Protein AF-A0A380ELD7-F1 (afdb_monomer_lite)

Secondary structure (DSSP, 8-state):
--TTHHHHHHHHHTTSS-B-TTSSB-B-TTT-EEEETTTEEEEEEE--GGGGTTTSTTT-SHHHHHHHHHHHHHHHHHHHHHHHHHHHHHT-

Radius of gyration: 15.19 Å; chains: 1; bounding box: 39×32×43 Å

Foldseek 3Di:
DDPVCVVVVVCVVVQVWDAAPQGATDADPVQQFGAGPVPGTDQLDHDAARNCCNVCVPPRDPVVRVVNVVSNVVSNVVVVVVVVVVVVVVVD

InterPro domains:
  IPR052189 L-aspartate N-monooxygenase (nitrosuccinate-forming) [PTHR40254] (3-75)

pLDDT: mean 80.75, std 11.37, range [49.28, 95.06]

Sequence (92 aa):
MDQDDQLIRNLENRQIVQAHPMGGIQIIPETNQVISPRFGTLTNMIAIGQMTNGVNKLRNGVKMIVEQVAHTVSQLYDALESNEQQQRSDNQ

Structure (mmCIF, N/CA/C/O backbone):
data_AF-A0A380ELD7-F1
#
_entry.id   AF-A0A380ELD7-F1
#
loop_
_atom_site.group_PDB
_atom_site.id
_atom_site.type_symbol
_atom_site.label_atom_id
_atom_site.label_alt_id
_atom_site.label_comp_id
_atom_site.label_asym_id
_atom_site.label_entity_id
_atom_site.label_seq_id
_atom_site.pdbx_PDB_ins_code
_atom_site.Cartn_x
_atom_site.Cartn_y
_atom_site.Cartn_z
_atom_site.occupancy
_atom_site.B_iso_or_equiv
_atom_site.auth_seq_id
_atom_site.auth_comp_id
_atom_site.auth_asym_id
_atom_site.auth_atom_id
_atom_site.pdbx_PDB_model_num
ATOM 1 N N . MET A 1 1 ? 21.691 -9.969 -6.430 1.00 49.28 1 MET A N 1
ATOM 2 C CA . MET A 1 1 ? 20.275 -9.844 -6.029 1.00 49.28 1 MET A CA 1
ATOM 3 C C . MET A 1 1 ? 20.312 -9.800 -4.524 1.00 49.28 1 MET A C 1
ATOM 5 O O . MET A 1 1 ? 20.576 -10.828 -3.909 1.00 49.28 1 MET A O 1
ATOM 9 N N . ASP A 1 2 ? 20.249 -8.589 -3.989 1.00 54.84 2 ASP A N 1
ATOM 10 C CA . ASP A 1 2 ? 20.562 -8.300 -2.593 1.00 54.84 2 ASP A CA 1
ATOM 11 C C . ASP A 1 2 ? 19.451 -8.817 -1.668 1.00 54.84 2 ASP A C 1
ATOM 13 O O . ASP A 1 2 ? 18.328 -9.078 -2.105 1.00 54.84 2 ASP A O 1
ATOM 17 N N . GLN A 1 3 ? 19.781 -9.040 -0.394 1.00 58.44 3 GLN A N 1
ATOM 18 C CA . GLN A 1 3 ? 18.875 -9.608 0.618 1.00 58.44 3 GLN A CA 1
ATOM 19 C C . GLN A 1 3 ? 17.534 -8.862 0.737 1.00 58.44 3 GLN A C 1
ATOM 21 O O . GLN A 1 3 ? 16.529 -9.485 1.079 1.00 58.44 3 GLN A O 1
ATOM 26 N N . ASP A 1 4 ? 17.500 -7.575 0.392 1.00 59.34 4 ASP A N 1
ATOM 27 C CA . ASP A 1 4 ? 16.336 -6.696 0.533 1.00 59.34 4 ASP A CA 1
ATOM 28 C C . ASP A 1 4 ? 15.150 -7.110 -0.358 1.00 59.34 4 ASP A C 1
ATOM 30 O O . ASP A 1 4 ? 13.988 -6.997 0.041 1.00 59.34 4 ASP A O 1
ATOM 34 N N . ASP A 1 5 ? 15.418 -7.708 -1.522 1.00 71.88 5 ASP A N 1
ATOM 35 C CA . ASP A 1 5 ? 14.366 -8.162 -2.440 1.00 71.88 5 ASP A CA 1
ATOM 36 C C . ASP A 1 5 ? 13.665 -9.444 -1.957 1.00 71.88 5 ASP A C 1
ATOM 38 O O . ASP A 1 5 ? 12.579 -9.788 -2.440 1.00 71.88 5 ASP A O 1
ATOM 42 N N . GLN A 1 6 ? 14.264 -10.187 -1.016 1.00 83.94 6 GLN A N 1
ATOM 43 C CA . GLN A 1 6 ? 13.713 -11.473 -0.571 1.00 83.94 6 GLN A CA 1
ATOM 44 C C . GLN A 1 6 ? 12.377 -11.311 0.146 1.00 83.94 6 GLN A C 1
ATOM 46 O O . GLN A 1 6 ? 11.504 -12.166 -0.008 1.00 83.94 6 GLN A O 1
ATOM 51 N N . LEU A 1 7 ? 12.185 -10.225 0.901 1.00 85.75 7 LEU A N 1
ATOM 52 C CA . LEU A 1 7 ? 10.925 -9.983 1.599 1.00 85.75 7 LEU A CA 1
ATOM 53 C C . LEU A 1 7 ? 9.772 -9.840 0.601 1.00 85.75 7 LEU A C 1
ATOM 55 O O . LEU A 1 7 ? 8.776 -10.553 0.709 1.00 85.75 7 LEU A O 1
ATOM 59 N N . ILE A 1 8 ? 9.931 -8.975 -0.402 1.00 84.12 8 ILE A N 1
ATOM 60 C CA . ILE A 1 8 ? 8.892 -8.728 -1.407 1.00 84.12 8 ILE A CA 1
ATOM 61 C C . ILE A 1 8 ? 8.618 -9.986 -2.229 1.00 84.12 8 ILE A C 1
ATOM 63 O O . ILE A 1 8 ? 7.458 -10.348 -2.415 1.00 84.12 8 ILE A O 1
ATOM 67 N N . ARG A 1 9 ? 9.664 -10.722 -2.622 1.00 86.31 9 ARG A N 1
ATOM 68 C CA . ARG A 1 9 ? 9.506 -12.011 -3.314 1.00 86.31 9 ARG A CA 1
ATOM 69 C C . ARG A 1 9 ? 8.759 -13.038 -2.476 1.00 86.31 9 ARG A C 1
ATOM 71 O O . ARG A 1 9 ? 7.928 -13.769 -2.999 1.00 86.31 9 ARG A O 1
ATOM 78 N N . ASN A 1 10 ? 9.013 -13.100 -1.172 1.00 90.69 10 ASN A N 1
ATOM 79 C CA . ASN A 1 10 ? 8.288 -14.004 -0.283 1.00 90.69 10 ASN A CA 1
ATOM 80 C C . ASN A 1 10 ? 6.811 -13.614 -0.149 1.00 90.69 10 ASN A C 1
ATOM 82 O O . ASN A 1 10 ? 5.952 -14.498 -0.108 1.00 90.69 10 ASN A O 1
ATOM 86 N N . LEU A 1 11 ? 6.507 -12.314 -0.102 1.00 90.81 11 LEU A N 1
ATOM 87 C CA . LEU A 1 11 ? 5.131 -11.818 -0.099 1.00 90.81 11 LEU A CA 1
ATOM 88 C C . LEU A 1 11 ? 4.418 -12.144 -1.418 1.00 90.81 11 LEU A C 1
ATOM 90 O O . LEU A 1 11 ? 3.270 -12.586 -1.394 1.00 90.81 11 LEU A O 1
ATOM 94 N N . GLU A 1 12 ? 5.096 -11.985 -2.553 1.00 90.44 12 GLU A N 1
ATOM 95 C CA . GLU A 1 12 ? 4.563 -12.318 -3.878 1.00 90.44 12 GLU A CA 1
ATOM 96 C C . GLU A 1 12 ? 4.332 -13.830 -4.025 1.00 90.44 12 GLU A C 1
ATOM 98 O O . GLU A 1 12 ? 3.230 -14.256 -4.368 1.00 90.44 12 GLU A O 1
ATOM 103 N N . ASN A 1 13 ? 5.314 -14.658 -3.650 1.00 92.44 13 ASN A N 1
ATOM 104 C CA . ASN A 1 13 ? 5.217 -16.123 -3.687 1.00 92.44 13 ASN A CA 1
ATOM 105 C C . ASN A 1 13 ? 4.066 -16.663 -2.823 1.00 92.44 13 ASN A C 1
ATOM 107 O O . ASN A 1 13 ? 3.492 -17.708 -3.123 1.00 92.44 13 ASN A O 1
ATOM 111 N N . ARG A 1 14 ? 3.720 -15.960 -1.738 1.00 93.00 14 ARG A N 1
ATOM 112 C CA . ARG A 1 14 ? 2.582 -16.293 -0.863 1.00 93.00 14 ARG A CA 1
ATOM 113 C C . ARG A 1 14 ? 1.262 -15.667 -1.317 1.00 93.00 14 ARG A C 1
ATOM 115 O O . ARG A 1 14 ? 0.257 -15.829 -0.623 1.00 93.00 14 ARG A O 1
ATOM 122 N N . GLN A 1 15 ? 1.264 -14.973 -2.456 1.00 92.62 15 GLN A N 1
ATOM 123 C CA . GLN A 1 15 ? 0.130 -14.239 -3.017 1.00 92.62 15 GLN A CA 1
ATOM 124 C C . GLN A 1 15 ? -0.435 -13.180 -2.055 1.00 92.62 15 GLN A C 1
ATOM 126 O O . GLN A 1 15 ? -1.635 -12.902 -2.044 1.00 92.62 15 GLN A O 1
ATOM 131 N N . ILE A 1 16 ? 0.428 -12.590 -1.223 1.00 93.50 16 ILE A N 1
ATOM 132 C CA . ILE A 1 16 ? 0.073 -11.497 -0.309 1.00 93.50 16 ILE A CA 1
ATOM 133 C C . ILE A 1 16 ? 0.080 -10.165 -1.065 1.00 93.50 16 ILE A C 1
ATOM 135 O O . ILE A 1 16 ? -0.825 -9.363 -0.875 1.00 93.50 16 ILE A O 1
ATOM 139 N N . VAL A 1 17 ? 1.053 -9.959 -1.956 1.00 92.62 17 VAL A N 1
ATOM 140 C CA . VAL A 1 17 ? 1.137 -8.781 -2.834 1.00 92.62 17 VAL A CA 1
ATOM 141 C C . VAL A 1 17 ? 1.046 -9.204 -4.296 1.00 92.62 17 VAL A C 1
ATOM 143 O O . VAL A 1 17 ? 1.410 -10.327 -4.646 1.00 92.62 17 VAL A O 1
ATOM 146 N N . GLN A 1 18 ? 0.588 -8.295 -5.151 1.00 91.56 18 GLN A N 1
ATOM 147 C CA . GLN A 1 18 ? 0.582 -8.461 -6.602 1.00 91.56 18 GLN A CA 1
ATOM 148 C C . GLN A 1 18 ? 1.458 -7.393 -7.248 1.00 91.56 18 GLN A C 1
ATOM 150 O O . GLN A 1 18 ? 1.300 -6.214 -6.938 1.00 91.56 18 GLN A O 1
ATOM 155 N N . ALA A 1 19 ? 2.341 -7.777 -8.168 1.00 90.12 19 ALA A N 1
ATOM 156 C CA . ALA A 1 19 ? 3.088 -6.813 -8.968 1.00 90.12 19 ALA A CA 1
ATOM 157 C C . ALA A 1 19 ? 2.158 -6.035 -9.920 1.00 90.12 19 ALA A C 1
ATOM 159 O O . ALA A 1 19 ? 1.284 -6.614 -10.569 1.00 90.12 19 ALA A O 1
ATOM 160 N N . HIS A 1 20 ? 2.362 -4.722 -10.031 1.00 88.44 20 HIS A N 1
ATOM 161 C CA . HIS A 1 20 ? 1.645 -3.878 -10.985 1.00 88.44 20 HIS A CA 1
ATOM 162 C C . HIS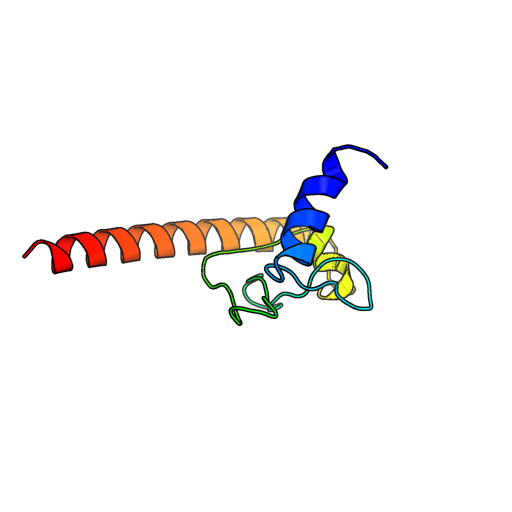 A 1 20 ? 2.379 -3.867 -12.344 1.00 88.44 20 HIS A C 1
ATOM 164 O O . HIS A 1 20 ? 3.607 -3.741 -12.357 1.00 88.44 20 HIS A O 1
ATOM 170 N N . PRO A 1 21 ? 1.685 -3.899 -13.504 1.00 84.56 21 PRO A N 1
ATOM 171 C CA . PRO A 1 21 ? 2.330 -3.924 -14.829 1.00 84.56 21 PRO A CA 1
ATOM 172 C C . PRO A 1 21 ? 3.287 -2.755 -15.111 1.00 84.56 21 PRO A C 1
ATOM 174 O O . PRO A 1 21 ? 4.190 -2.861 -15.932 1.00 84.56 21 PRO A O 1
ATOM 177 N N . MET A 1 22 ? 3.079 -1.625 -14.434 1.00 84.31 22 MET A N 1
ATOM 178 C CA . MET A 1 22 ? 3.919 -0.420 -14.525 1.00 84.31 22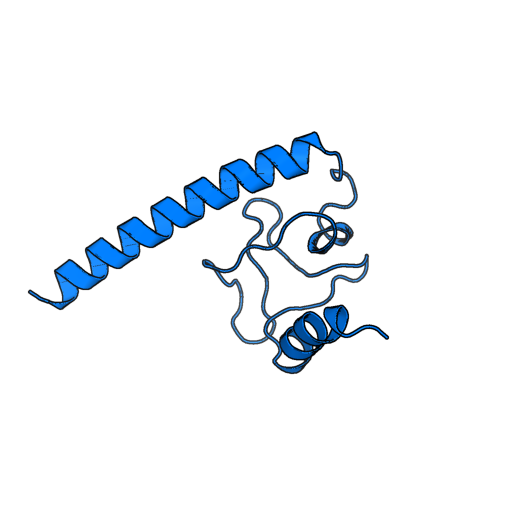 MET A CA 1
ATOM 179 C C . MET A 1 22 ? 5.013 -0.339 -13.437 1.00 84.31 22 MET A C 1
ATOM 181 O O . MET A 1 22 ? 5.611 0.721 -13.267 1.00 84.31 22 MET A O 1
ATOM 185 N N . GLY A 1 23 ? 5.267 -1.427 -12.703 1.00 84.94 23 GLY A N 1
ATOM 186 C CA . GLY A 1 23 ? 6.252 -1.514 -11.617 1.00 84.94 23 GLY A CA 1
ATOM 187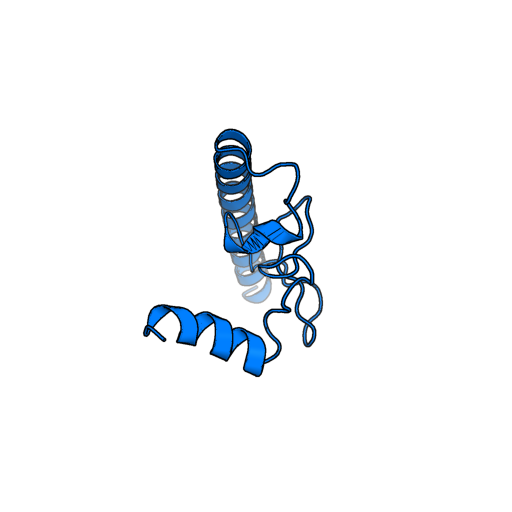 C C . GLY A 1 23 ? 5.666 -1.263 -10.222 1.00 84.94 23 GLY A C 1
ATOM 188 O O . GLY A 1 23 ? 4.653 -0.588 -10.071 1.00 84.94 23 GLY A O 1
ATOM 189 N N . GLY A 1 24 ? 6.306 -1.800 -9.182 1.00 88.25 24 GLY A N 1
ATOM 190 C CA . GLY A 1 24 ? 5.767 -1.770 -7.817 1.00 88.25 24 GLY A CA 1
ATOM 191 C C . GLY A 1 24 ? 4.632 -2.779 -7.606 1.00 88.25 24 GLY A C 1
ATOM 192 O O . GLY A 1 24 ? 4.485 -3.726 -8.379 1.00 88.25 24 GLY A O 1
ATOM 193 N N . ILE A 1 25 ? 3.834 -2.584 -6.560 1.00 90.81 25 ILE A N 1
ATOM 194 C CA . ILE A 1 25 ? 2.735 -3.461 -6.163 1.00 90.81 25 ILE A CA 1
ATOM 195 C C . ILE A 1 25 ? 1.373 -2.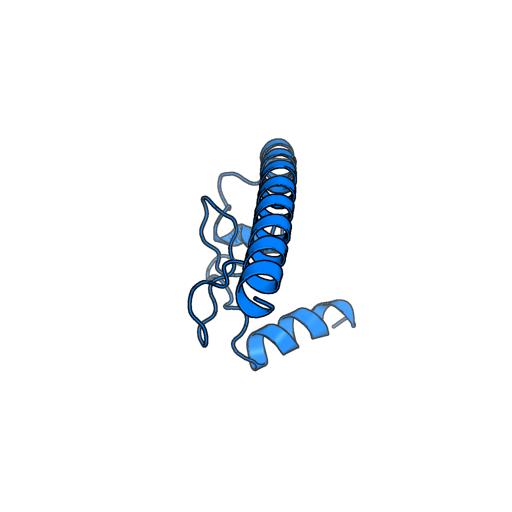788 -6.348 1.00 90.81 25 ILE A C 1
ATOM 197 O O . ILE A 1 25 ? 1.244 -1.562 -6.331 1.00 90.81 25 ILE A O 1
ATOM 201 N N . GLN A 1 26 ? 0.350 -3.615 -6.525 1.00 92.69 26 GLN A N 1
ATOM 202 C CA . GLN A 1 26 ? -1.034 -3.198 -6.668 1.00 92.69 26 GLN A CA 1
ATOM 203 C C . GLN A 1 26 ? -1.600 -2.723 -5.320 1.00 92.69 26 GLN A C 1
ATOM 205 O O . GLN A 1 26 ? -1.559 -3.443 -4.320 1.00 92.69 26 GLN A O 1
ATOM 210 N N . ILE A 1 27 ? -2.171 -1.520 -5.319 1.00 92.19 27 ILE A N 1
ATOM 211 C CA . ILE A 1 27 ? -2.849 -0.905 -4.172 1.00 92.19 27 ILE A CA 1
ATOM 212 C C . ILE A 1 27 ? -4.161 -0.240 -4.609 1.00 92.19 27 ILE A C 1
ATOM 214 O O . ILE A 1 27 ? -4.375 -0.021 -5.806 1.00 92.19 27 ILE A O 1
ATOM 218 N N . ILE A 1 28 ? -5.001 0.123 -3.640 1.00 89.38 28 ILE A N 1
ATOM 219 C CA . ILE A 1 28 ? -6.087 1.096 -3.812 1.00 89.38 28 ILE A CA 1
ATOM 220 C C . ILE A 1 28 ? -5.481 2.513 -3.757 1.00 89.38 28 ILE A C 1
ATOM 222 O O . ILE A 1 28 ? -4.901 2.860 -2.727 1.00 89.38 28 ILE A O 1
ATOM 226 N N . PRO A 1 29 ? -5.584 3.339 -4.815 1.00 83.06 29 PRO A N 1
ATOM 227 C CA . PRO A 1 29 ? -4.930 4.653 -4.873 1.00 83.06 29 PRO A CA 1
ATOM 228 C C . PRO A 1 29 ? -5.320 5.619 -3.745 1.00 83.06 29 PRO A C 1
ATOM 230 O O . PRO A 1 29 ? -4.495 6.410 -3.291 1.00 83.06 29 PRO A O 1
ATOM 233 N N . GLU A 1 30 ? -6.577 5.580 -3.306 1.00 81.19 30 GLU A N 1
ATOM 234 C CA . GLU A 1 30 ? -7.136 6.524 -2.336 1.00 81.19 30 GLU A CA 1
ATOM 235 C C . GLU A 1 30 ? -6.708 6.209 -0.899 1.00 81.19 30 GLU A C 1
ATOM 237 O O . GLU A 1 30 ? -6.537 7.123 -0.097 1.00 81.19 30 GLU A O 1
ATOM 242 N N . THR A 1 31 ? -6.518 4.927 -0.572 1.00 82.56 31 THR A N 1
ATOM 243 C CA . THR A 1 31 ? -6.235 4.457 0.797 1.00 82.56 31 THR A CA 1
ATOM 244 C C . THR A 1 31 ? -4.853 3.833 0.954 1.00 82.56 31 THR A C 1
ATOM 246 O O . THR A 1 31 ? -4.452 3.519 2.069 1.00 82.56 31 THR A O 1
ATOM 249 N N . ASN A 1 32 ? -4.122 3.623 -0.144 1.00 86.62 32 ASN A N 1
ATOM 250 C CA . ASN A 1 32 ? -2.846 2.903 -0.202 1.00 86.62 32 ASN A CA 1
ATOM 251 C C . ASN A 1 32 ? -2.895 1.453 0.316 1.00 86.62 32 ASN A C 1
ATOM 253 O O . ASN A 1 32 ? -1.852 0.833 0.543 1.00 86.62 32 ASN A O 1
ATOM 257 N N . GLN A 1 33 ? -4.094 0.889 0.477 1.00 91.69 33 GLN A N 1
ATOM 258 C CA . GLN A 1 33 ? -4.281 -0.487 0.928 1.00 91.69 33 GLN A CA 1
ATOM 259 C C . GLN A 1 33 ? -3.813 -1.475 -0.139 1.00 91.69 33 GLN A C 1
ATOM 261 O O . GLN A 1 33 ? -4.110 -1.314 -1.324 1.00 91.69 33 GLN A O 1
ATOM 266 N N . VAL A 1 34 ? -3.095 -2.510 0.288 1.00 94.25 34 VAL A N 1
ATOM 267 C CA . VAL A 1 34 ? -2.549 -3.543 -0.599 1.00 94.25 34 VAL A CA 1
ATOM 268 C C . VAL A 1 34 ? -3.658 -4.434 -1.152 1.00 94.25 34 VAL A C 1
ATOM 270 O O . VAL A 1 34 ? -4.525 -4.906 -0.414 1.00 94.25 34 VAL A O 1
ATOM 273 N N . ILE A 1 35 ? -3.595 -4.712 -2.455 1.00 93.62 35 ILE A N 1
ATOM 274 C CA . ILE A 1 35 ? -4.461 -5.691 -3.116 1.00 93.62 35 ILE A CA 1
ATOM 275 C C . ILE A 1 35 ? -3.736 -7.043 -3.151 1.00 93.62 35 ILE A C 1
ATOM 277 O O . ILE A 1 35 ? -2.715 -7.206 -3.824 1.00 93.62 35 ILE A O 1
ATOM 281 N N . SER A 1 36 ? -4.278 -8.016 -2.416 1.00 95.06 36 SER A N 1
ATOM 282 C CA . SER A 1 36 ? -3.808 -9.399 -2.389 1.00 95.06 36 SER A CA 1
ATOM 283 C C . SER A 1 36 ? -4.605 -10.260 -3.374 1.00 95.06 36 SER A C 1
ATOM 285 O O . SER A 1 36 ? -5.832 -10.327 -3.268 1.00 95.06 36 SER A O 1
ATOM 287 N N . PRO A 1 37 ? -3.938 -11.024 -4.261 1.00 93.12 37 PRO A N 1
ATOM 288 C CA . PRO A 1 37 ? -4.612 -12.018 -5.096 1.00 93.12 37 PRO A CA 1
ATOM 289 C C . PRO A 1 37 ? -5.336 -13.103 -4.291 1.00 93.12 37 PRO A C 1
ATOM 291 O O . PRO A 1 37 ? -6.306 -13.682 -4.771 1.00 93.12 37 PRO A O 1
ATOM 294 N N . ARG A 1 38 ? -4.854 -13.401 -3.076 1.00 94.75 38 ARG A N 1
ATOM 295 C CA . ARG A 1 38 ? -5.392 -14.463 -2.221 1.00 94.75 38 ARG A CA 1
ATOM 296 C C . ARG A 1 38 ? -6.478 -13.984 -1.261 1.00 94.75 38 ARG A C 1
ATOM 298 O O . ARG A 1 38 ? -7.402 -14.741 -0.983 1.00 94.75 38 ARG A O 1
ATOM 305 N N . PHE A 1 39 ? -6.345 -12.775 -0.723 1.00 94.12 39 PHE A N 1
ATOM 306 C CA . PHE A 1 39 ? -7.180 -12.287 0.382 1.00 94.12 39 PHE A CA 1
ATOM 307 C C . PHE A 1 39 ? -8.046 -11.072 0.015 1.00 94.12 39 PHE A C 1
ATOM 309 O O . PHE A 1 39 ? -8.790 -10.585 0.860 1.00 94.12 39 PHE A O 1
ATOM 316 N N . GLY A 1 40 ? -7.972 -10.583 -1.227 1.00 92.94 40 GLY A N 1
ATOM 317 C CA . GLY A 1 40 ? -8.628 -9.341 -1.629 1.00 92.94 40 GLY A CA 1
ATOM 318 C C . GLY A 1 40 ? -7.911 -8.117 -1.056 1.00 92.94 40 GLY A C 1
ATOM 319 O O . GLY A 1 40 ? -6.690 -8.111 -0.906 1.00 92.94 40 GLY A O 1
ATOM 320 N N . THR A 1 41 ? -8.653 -7.056 -0.750 1.00 93.88 41 THR A N 1
ATOM 321 C CA . THR A 1 41 ? -8.074 -5.842 -0.159 1.00 93.88 41 THR A CA 1
ATOM 322 C C . THR A 1 41 ? -7.667 -6.087 1.291 1.00 93.88 41 THR A C 1
ATOM 324 O O . THR A 1 41 ? -8.506 -6.379 2.142 1.00 93.88 41 THR A O 1
ATOM 327 N N . LEU A 1 42 ? -6.383 -5.904 1.593 1.00 92.38 42 LEU A N 1
ATOM 328 C CA . LEU A 1 42 ? -5.857 -5.981 2.950 1.00 92.38 42 LEU A CA 1
ATOM 329 C C . LEU A 1 42 ? -6.037 -4.626 3.647 1.00 92.38 42 LEU A C 1
ATOM 331 O O . LEU A 1 42 ? -5.205 -3.732 3.512 1.00 92.38 42 LEU A O 1
ATOM 335 N N . THR A 1 43 ? -7.120 -4.467 4.411 1.00 88.69 43 THR A N 1
ATOM 336 C CA . THR A 1 43 ? -7.486 -3.173 5.022 1.00 88.69 43 THR A CA 1
ATOM 337 C C . THR A 1 43 ? -6.458 -2.639 6.020 1.00 88.69 43 THR A C 1
ATOM 339 O O . THR A 1 43 ? -6.353 -1.427 6.185 1.00 88.69 43 THR A O 1
ATOM 342 N N . ASN A 1 44 ? -5.675 -3.538 6.626 1.00 86.88 44 ASN A N 1
ATOM 343 C CA . ASN A 1 44 ? -4.655 -3.235 7.635 1.00 86.88 44 ASN A CA 1
ATOM 344 C C . ASN A 1 44 ? -3.218 -3.340 7.086 1.00 86.88 44 ASN A C 1
ATOM 346 O O . ASN A 1 44 ? -2.265 -3.413 7.858 1.00 86.88 44 ASN A O 1
ATOM 350 N N . MET A 1 45 ? -3.043 -3.401 5.761 1.00 88.31 45 MET A N 1
ATOM 351 C CA . MET A 1 45 ? -1.728 -3.409 5.119 1.00 88.31 45 MET A CA 1
ATOM 352 C C . MET A 1 45 ? -1.651 -2.285 4.096 1.00 88.31 45 MET A C 1
ATOM 354 O O . MET A 1 45 ? -2.412 -2.257 3.131 1.00 88.31 45 MET A O 1
ATOM 358 N N . ILE A 1 46 ? -0.698 -1.381 4.300 1.00 89.06 46 ILE A N 1
ATOM 359 C CA . ILE A 1 46 ? -0.554 -0.163 3.511 1.00 89.06 46 ILE A CA 1
ATOM 360 C C . ILE A 1 46 ? 0.843 -0.131 2.890 1.00 89.06 46 ILE A C 1
ATOM 362 O O . ILE A 1 46 ? 1.832 -0.417 3.566 1.00 89.06 46 ILE A O 1
ATOM 366 N N . ALA A 1 47 ? 0.926 0.205 1.603 1.00 87.88 47 ALA A N 1
ATOM 367 C CA . ALA A 1 47 ? 2.192 0.367 0.893 1.00 87.88 47 ALA A CA 1
ATOM 368 C C . ALA A 1 47 ? 2.313 1.778 0.322 1.00 87.88 47 ALA A C 1
ATOM 370 O O . ALA A 1 47 ? 1.340 2.337 -0.167 1.00 87.88 47 ALA A O 1
ATOM 371 N N . ILE A 1 48 ? 3.508 2.368 0.396 1.00 85.25 48 ILE A N 1
ATOM 372 C CA . ILE A 1 48 ? 3.742 3.786 0.078 1.00 85.25 48 ILE A CA 1
ATOM 373 C C . ILE A 1 48 ? 5.043 3.935 -0.717 1.00 85.25 48 ILE A C 1
ATOM 375 O O . ILE A 1 48 ? 5.909 3.056 -0.726 1.00 85.25 48 ILE A O 1
ATOM 379 N N . GLY A 1 49 ? 5.197 5.079 -1.382 1.00 81.88 49 GLY A N 1
ATOM 380 C CA . GLY A 1 49 ? 6.453 5.489 -1.998 1.00 81.88 49 GLY A CA 1
ATOM 381 C C . GLY A 1 49 ? 6.753 4.683 -3.254 1.00 81.88 49 GLY A C 1
ATOM 382 O O . GLY A 1 49 ? 5.839 4.327 -4.002 1.00 81.88 49 GLY A O 1
ATOM 383 N N . GLN A 1 50 ? 8.038 4.380 -3.479 1.00 78.62 50 GLN A N 1
ATOM 384 C CA . GLN A 1 50 ? 8.502 3.742 -4.718 1.00 78.62 50 GLN A CA 1
ATOM 385 C C . GLN A 1 50 ? 7.856 2.370 -4.971 1.00 78.62 50 GLN A C 1
ATOM 387 O O . GLN A 1 50 ? 7.682 1.967 -6.120 1.00 78.62 50 GLN A O 1
ATOM 392 N N . MET A 1 51 ? 7.420 1.685 -3.909 1.00 83.25 51 MET A N 1
ATOM 393 C CA . MET A 1 51 ? 6.704 0.414 -4.009 1.00 83.25 51 MET A CA 1
ATOM 394 C C . MET A 1 51 ? 5.337 0.540 -4.687 1.00 83.25 51 MET A C 1
ATOM 396 O O . MET A 1 51 ? 4.825 -0.462 -5.159 1.00 83.25 51 MET A O 1
ATOM 400 N N . THR A 1 52 ? 4.753 1.735 -4.783 1.00 82.38 52 THR A N 1
ATOM 401 C CA . THR A 1 52 ? 3.431 1.966 -5.406 1.00 82.38 52 THR A CA 1
ATOM 402 C C . THR A 1 52 ? 3.514 2.695 -6.744 1.00 82.38 52 THR A C 1
ATOM 404 O O . THR A 1 52 ? 2.493 3.093 -7.306 1.00 82.38 52 THR A O 1
ATOM 407 N N . ASN A 1 53 ? 4.728 2.874 -7.273 1.00 77.38 53 ASN A N 1
ATOM 408 C CA . ASN A 1 53 ? 4.995 3.720 -8.435 1.00 77.38 53 ASN A CA 1
ATOM 409 C C . A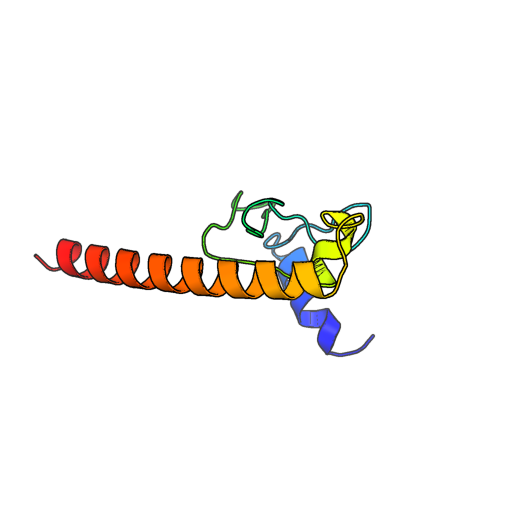SN A 1 53 ? 4.160 3.378 -9.671 1.00 77.38 53 ASN A C 1
ATOM 411 O O . ASN A 1 53 ? 3.869 4.274 -10.458 1.00 77.38 53 ASN A O 1
ATOM 415 N N . GLY A 1 54 ? 3.787 2.113 -9.869 1.00 74.38 54 GLY A N 1
ATOM 416 C CA . GLY A 1 54 ? 2.964 1.715 -11.005 1.00 74.38 54 GLY A CA 1
ATOM 417 C C . GLY A 1 54 ? 1.533 2.227 -10.919 1.00 74.38 54 GLY A C 1
ATOM 418 O O . GLY A 1 54 ? 0.974 2.590 -11.951 1.00 74.38 54 GLY A O 1
ATOM 419 N N . VAL A 1 55 ? 0.978 2.307 -9.708 1.00 72.75 55 VAL A N 1
ATOM 420 C CA . VAL A 1 55 ? -0.366 2.838 -9.449 1.00 72.75 55 VAL A CA 1
ATOM 421 C C . VAL A 1 55 ? -0.328 4.366 -9.363 1.00 72.75 55 VAL A C 1
ATOM 423 O O . VAL A 1 55 ? -1.123 5.051 -10.001 1.00 72.75 55 VAL A O 1
ATOM 426 N N . ASN A 1 56 ? 0.661 4.920 -8.659 1.00 64.25 56 ASN A N 1
ATOM 427 C CA . ASN A 1 56 ? 0.789 6.359 -8.411 1.00 64.25 56 ASN A CA 1
ATOM 428 C C . ASN A 1 56 ? 1.683 7.094 -9.430 1.00 64.25 56 ASN A C 1
ATOM 430 O O . ASN A 1 56 ? 2.157 8.199 -9.167 1.00 64.25 56 ASN A O 1
ATOM 434 N N . LYS A 1 57 ? 1.879 6.522 -10.626 1.00 59.59 57 LYS A N 1
ATOM 435 C CA . LYS A 1 57 ? 2.878 6.944 -11.631 1.00 59.59 57 LYS A CA 1
ATOM 436 C C . LYS A 1 57 ? 2.900 8.445 -11.936 1.00 59.59 57 LYS A C 1
ATOM 438 O O . LYS A 1 57 ? 3.968 9.015 -12.137 1.00 59.59 57 LYS A O 1
ATOM 443 N N . LEU A 1 58 ? 1.731 9.083 -11.973 1.00 59.25 58 LEU A N 1
ATOM 444 C CA . LEU A 1 58 ? 1.572 10.505 -12.305 1.00 59.25 58 LEU A CA 1
ATOM 445 C C . LEU A 1 58 ? 1.623 11.438 -11.084 1.00 59.25 58 LEU A C 1
ATOM 447 O O . LEU A 1 58 ? 1.622 12.655 -11.249 1.00 59.25 58 LEU A O 1
ATOM 451 N N . ARG A 1 59 ? 1.657 10.893 -9.864 1.00 57.22 59 ARG A N 1
ATOM 452 C CA . ARG A 1 59 ? 1.566 11.654 -8.609 1.00 57.22 59 ARG A CA 1
ATOM 453 C C . ARG A 1 59 ? 2.799 11.506 -7.701 1.00 57.22 59 ARG A C 1
ATOM 455 O O . ARG A 1 59 ? 2.796 12.084 -6.625 1.00 57.22 59 ARG A O 1
ATOM 462 N N . ASN A 1 60 ? 3.878 10.850 -8.151 1.00 57.56 60 ASN A N 1
ATOM 463 C CA . ASN A 1 60 ? 5.135 10.537 -7.425 1.00 57.56 60 ASN A CA 1
ATOM 464 C C . ASN A 1 60 ? 5.989 11.733 -6.910 1.00 57.56 60 ASN A C 1
ATOM 466 O O . ASN A 1 60 ? 7.201 11.607 -6.744 1.00 57.56 60 ASN A O 1
ATOM 470 N N . GLY A 1 61 ? 5.404 12.905 -6.653 1.00 63.44 61 GLY A N 1
ATOM 471 C CA . GLY A 1 61 ? 6.095 14.022 -6.009 1.00 63.44 61 GLY A CA 1
ATOM 472 C C . GLY A 1 61 ? 6.276 13.796 -4.504 1.00 63.44 61 GLY A C 1
ATOM 473 O O . GLY A 1 61 ? 5.419 13.202 -3.854 1.00 63.44 61 GLY A O 1
ATOM 474 N N . VAL A 1 62 ? 7.357 14.336 -3.926 1.00 61.50 62 VAL A N 1
ATOM 475 C CA . VAL A 1 62 ? 7.665 14.254 -2.477 1.00 61.50 62 VAL A CA 1
ATOM 476 C C . VAL A 1 62 ? 6.470 14.674 -1.610 1.00 61.50 62 VAL A C 1
ATOM 478 O O . VAL A 1 62 ? 6.188 14.041 -0.598 1.00 61.50 62 VAL A O 1
ATOM 481 N N . LYS A 1 63 ? 5.711 15.688 -2.049 1.00 66.44 63 LYS A N 1
ATOM 482 C CA . LYS A 1 63 ? 4.495 16.160 -1.373 1.00 66.44 63 LYS A CA 1
ATOM 483 C C . LYS A 1 63 ? 3.434 15.062 -1.214 1.00 66.44 63 LYS A C 1
ATOM 485 O O . LYS A 1 63 ? 2.870 14.933 -0.137 1.00 66.44 63 LYS A O 1
ATOM 490 N N . MET A 1 64 ? 3.210 14.243 -2.244 1.00 68.88 64 MET A N 1
ATOM 491 C CA . MET A 1 64 ? 2.252 13.136 -2.170 1.00 68.88 64 MET A CA 1
ATOM 492 C C . MET A 1 64 ? 2.719 12.073 -1.176 1.00 68.88 64 MET A C 1
ATOM 494 O O . MET A 1 64 ? 1.905 11.572 -0.416 1.00 68.88 64 MET A O 1
ATOM 498 N N . ILE A 1 65 ? 4.015 11.745 -1.146 1.00 70.00 65 ILE A N 1
ATOM 499 C CA . ILE A 1 65 ? 4.542 10.757 -0.191 1.00 70.00 65 ILE A CA 1
ATOM 500 C C . ILE A 1 65 ? 4.282 11.226 1.245 1.00 70.00 65 ILE A C 1
ATOM 502 O O . ILE A 1 65 ? 3.829 10.441 2.070 1.00 70.00 65 ILE A O 1
ATOM 506 N N . VAL A 1 66 ? 4.507 12.510 1.533 1.00 74.31 66 VAL A N 1
ATOM 507 C CA . VAL A 1 66 ? 4.232 13.089 2.857 1.00 74.31 66 VAL A CA 1
ATOM 508 C C . VAL A 1 66 ? 2.738 13.025 3.197 1.00 74.31 66 VAL A C 1
ATOM 510 O O . VAL A 1 66 ? 2.387 12.598 4.294 1.00 74.31 66 VAL A O 1
ATOM 513 N N . GLU A 1 67 ? 1.859 13.390 2.259 1.00 77.00 67 GLU A N 1
ATOM 514 C CA . GLU A 1 67 ? 0.401 13.297 2.441 1.00 77.00 67 GLU A CA 1
ATOM 515 C C . GLU A 1 67 ? -0.057 11.844 2.671 1.00 77.00 67 GLU A C 1
ATOM 517 O O . GLU A 1 67 ? -0.840 11.581 3.584 1.00 77.00 67 GLU A O 1
ATOM 522 N N . GLN A 1 68 ? 0.479 10.887 1.907 1.00 72.81 68 GLN A N 1
ATOM 523 C CA . GLN A 1 68 ? 0.189 9.458 2.055 1.00 72.81 68 GLN A CA 1
ATOM 524 C C . GLN A 1 68 ? 0.661 8.915 3.407 1.00 72.81 68 GLN A C 1
ATOM 526 O O . GLN A 1 68 ? -0.062 8.140 4.030 1.00 72.81 68 GLN A O 1
ATOM 531 N N . VAL A 1 69 ? 1.838 9.330 3.887 1.00 80.00 69 VAL A N 1
ATOM 532 C CA . VAL A 1 69 ? 2.350 8.935 5.208 1.00 80.00 69 VAL A CA 1
ATOM 533 C C . VAL A 1 69 ? 1.463 9.489 6.320 1.00 80.00 69 VAL A C 1
ATOM 535 O O . VAL A 1 69 ? 1.060 8.729 7.198 1.00 80.00 69 VAL A O 1
ATOM 538 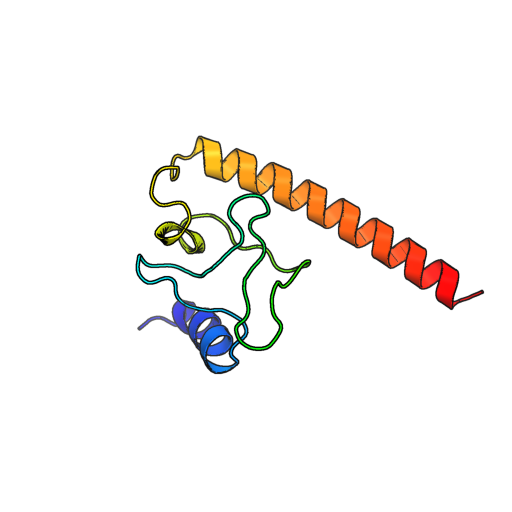N N . ALA A 1 70 ? 1.107 10.776 6.267 1.00 83.62 70 ALA A N 1
ATOM 539 C CA . ALA A 1 70 ? 0.234 11.390 7.267 1.00 83.62 70 ALA A CA 1
ATOM 540 C C . ALA A 1 70 ? -1.132 10.686 7.337 1.00 83.62 70 ALA A C 1
ATOM 542 O O . ALA A 1 70 ? -1.597 10.340 8.423 1.00 83.62 70 ALA A O 1
ATOM 543 N N . HIS A 1 71 ? -1.733 10.402 6.178 1.00 81.50 71 HIS A N 1
ATOM 544 C CA . HIS A 1 71 ? -3.000 9.678 6.094 1.00 81.50 71 HIS A CA 1
ATOM 545 C C . HIS A 1 71 ? -2.888 8.245 6.632 1.00 81.50 71 HIS A C 1
ATOM 547 O O . HIS A 1 71 ? -3.731 7.802 7.407 1.00 81.50 71 HIS A O 1
ATOM 553 N N . THR A 1 72 ? -1.815 7.537 6.273 1.00 80.19 72 THR A N 1
ATOM 554 C CA . THR A 1 72 ? -1.570 6.154 6.709 1.00 80.19 72 THR A CA 1
ATOM 555 C C . THR A 1 72 ? -1.441 6.046 8.224 1.00 80.19 72 THR A C 1
ATOM 557 O O . THR A 1 72 ? -1.994 5.127 8.821 1.00 80.19 72 THR A O 1
ATOM 560 N N . VAL A 1 73 ? -0.737 6.986 8.860 1.00 83.56 73 VAL A N 1
ATOM 561 C CA . VAL A 1 73 ? -0.610 7.008 10.323 1.00 83.56 73 VAL A CA 1
ATOM 562 C C . VAL A 1 73 ? -1.971 7.229 10.981 1.00 83.56 73 VAL A C 1
ATOM 564 O O . VAL A 1 73 ? -2.284 6.522 11.933 1.00 83.56 73 VAL A O 1
ATOM 567 N N . SER A 1 74 ? -2.798 8.139 10.454 1.00 84.06 74 SER A N 1
ATOM 568 C CA . SER A 1 74 ? -4.164 8.344 10.959 1.00 84.06 74 SER A CA 1
ATOM 569 C C . SER A 1 74 ? -4.986 7.057 10.883 1.00 84.06 74 SER A C 1
ATOM 571 O O . SER A 1 74 ? -5.536 6.623 11.888 1.00 84.06 74 SER A O 1
ATOM 573 N N . GLN A 1 75 ? -4.985 6.391 9.724 1.00 82.31 75 GLN A N 1
ATOM 574 C CA . GLN A 1 75 ? -5.714 5.133 9.539 1.00 82.31 75 GLN A CA 1
ATOM 575 C C . GLN A 1 75 ? -5.212 4.016 10.460 1.00 82.31 75 GLN A C 1
ATOM 577 O O . GLN A 1 75 ? -6.000 3.178 10.894 1.00 82.31 75 GLN A O 1
ATOM 582 N N . LEU A 1 76 ? -3.910 3.985 10.760 1.00 81.94 76 LEU A N 1
ATOM 583 C CA . LEU A 1 76 ? -3.349 3.017 11.697 1.00 81.94 76 LEU A CA 1
ATOM 584 C C . LEU A 1 76 ? -3.859 3.260 13.122 1.00 81.94 76 LEU A C 1
ATOM 586 O O . LEU A 1 76 ? -4.206 2.296 13.797 1.00 81.94 76 LEU A O 1
ATOM 590 N N . TYR A 1 77 ? -3.935 4.518 13.565 1.00 84.00 77 TYR A N 1
ATOM 591 C CA . TYR A 1 77 ? -4.529 4.853 14.862 1.00 84.00 77 TYR A CA 1
ATOM 592 C C . TYR A 1 77 ? -6.003 4.439 14.928 1.00 84.00 77 TYR A C 1
ATOM 594 O O . TYR A 1 77 ? -6.383 3.736 15.862 1.00 84.00 77 TYR A O 1
ATOM 602 N N . ASP A 1 78 ? -6.794 4.751 13.898 1.00 85.69 78 ASP A N 1
ATOM 603 C CA . ASP A 1 78 ? -8.209 4.358 13.829 1.00 85.69 78 ASP A CA 1
ATOM 604 C C . ASP A 1 78 ? -8.382 2.821 13.881 1.00 85.69 78 ASP A C 1
ATOM 606 O O . ASP A 1 78 ? -9.274 2.281 14.549 1.00 85.69 78 ASP A O 1
ATOM 610 N N . ALA A 1 79 ? -7.500 2.081 13.200 1.00 82.75 79 ALA A N 1
ATOM 611 C CA . ALA A 1 79 ? -7.490 0.619 13.214 1.00 82.75 79 ALA A CA 1
ATOM 612 C C . ALA A 1 79 ? -7.092 0.041 14.585 1.00 82.75 79 ALA A C 1
ATOM 614 O O . ALA A 1 79 ? -7.589 -1.014 14.981 1.00 82.75 79 ALA A O 1
ATOM 615 N N . LEU A 1 80 ? -6.197 0.699 15.324 1.00 84.88 80 LEU A N 1
ATOM 616 C CA . LEU A 1 80 ? -5.828 0.280 16.678 1.00 84.88 80 LEU A CA 1
ATOM 617 C C . LEU A 1 80 ? -6.980 0.521 17.660 1.00 84.88 80 LEU A C 1
ATOM 619 O O . LEU A 1 80 ? -7.351 -0.402 18.384 1.00 84.88 80 LEU A O 1
ATOM 623 N N . GLU A 1 81 ? -7.600 1.702 17.629 1.00 87.25 81 GLU A N 1
ATOM 624 C CA . GLU A 1 81 ? -8.732 2.033 18.504 1.00 87.25 81 GLU A CA 1
ATOM 625 C C . GLU A 1 81 ? -9.933 1.105 18.276 1.00 87.25 81 GLU A C 1
ATOM 627 O O . GLU A 1 81 ? -10.540 0.617 19.232 1.00 87.25 81 GLU A O 1
ATOM 632 N N . SER A 1 82 ? -10.261 0.805 17.016 1.00 84.88 82 SER A N 1
ATOM 633 C CA . SER A 1 82 ? -11.348 -0.128 16.687 1.00 84.88 82 SER A CA 1
ATOM 634 C C . SER A 1 82 ? -11.069 -1.557 17.169 1.00 84.88 82 SER A C 1
ATOM 636 O O . SER A 1 82 ? -11.965 -2.193 17.729 1.00 84.88 82 SER A O 1
ATOM 638 N N . ASN A 1 83 ? -9.829 -2.042 17.044 1.00 82.25 83 ASN A N 1
ATOM 639 C CA . ASN A 1 83 ? -9.432 -3.348 17.580 1.00 82.25 83 ASN A CA 1
ATOM 640 C C . ASN A 1 83 ? -9.519 -3.399 19.115 1.00 82.25 83 ASN A C 1
ATOM 642 O O . ASN A 1 83 ? -9.964 -4.405 19.669 1.00 82.25 83 ASN A O 1
ATOM 646 N N . GLU A 1 84 ? -9.124 -2.332 19.817 1.00 82.44 84 GLU A N 1
ATOM 647 C CA . GLU A 1 84 ? -9.249 -2.254 21.279 1.00 82.44 84 GLU A CA 1
ATOM 648 C C . GLU A 1 84 ? -10.714 -2.270 21.735 1.00 82.44 84 GLU A C 1
ATOM 650 O O . GLU A 1 84 ? -11.047 -2.905 22.739 1.00 82.44 84 GLU A O 1
ATOM 655 N N . GLN A 1 85 ? -11.606 -1.602 20.998 1.00 76.75 85 GLN A N 1
ATOM 656 C CA . GLN A 1 85 ? -13.043 -1.612 21.279 1.00 76.75 85 GLN A CA 1
ATOM 657 C C . GLN A 1 85 ? -13.658 -2.999 21.057 1.00 76.75 85 GLN A C 1
ATOM 659 O O . GLN A 1 85 ? -14.409 -3.462 21.915 1.00 76.75 85 GLN A O 1
ATOM 664 N N . GLN A 1 86 ? -13.287 -3.688 19.973 1.00 73.38 86 GLN A N 1
ATOM 665 C CA . GLN A 1 86 ? -13.715 -5.067 19.707 1.00 73.38 86 GLN A CA 1
ATOM 666 C C . GLN A 1 86 ? -13.237 -6.048 20.787 1.00 73.38 86 GLN A C 1
ATOM 668 O O . GLN A 1 86 ? -14.017 -6.846 21.298 1.00 73.38 86 GLN A O 1
ATOM 673 N N . GLN A 1 87 ? -11.983 -5.942 21.231 1.00 72.00 87 GLN A N 1
ATOM 674 C CA . GLN A 1 87 ? -11.472 -6.792 22.315 1.00 72.00 87 GLN A CA 1
ATOM 675 C C . GLN A 1 87 ? -12.176 -6.542 23.657 1.00 72.00 87 GLN A C 1
ATOM 677 O O . GLN A 1 87 ? -12.275 -7.447 24.486 1.00 72.00 87 GLN A O 1
ATOM 682 N N . ARG A 1 88 ? -12.661 -5.318 23.898 1.00 72.62 88 ARG A N 1
ATOM 683 C CA . ARG A 1 88 ? -13.460 -5.002 25.089 1.00 72.62 88 ARG A CA 1
ATOM 684 C C . ARG A 1 88 ? -14.884 -5.539 24.994 1.00 72.62 88 ARG A C 1
ATOM 686 O O . ARG A 1 88 ? -15.407 -5.939 26.028 1.00 72.62 88 ARG A O 1
ATOM 693 N N . SER A 1 89 ? -15.494 -5.556 23.807 1.00 70.94 89 SER A N 1
ATOM 694 C CA . SER A 1 89 ? -16.823 -6.149 23.615 1.00 70.94 89 SER A CA 1
ATOM 695 C C . SER A 1 89 ? -16.808 -7.673 23.683 1.00 70.94 89 SER A C 1
ATOM 697 O O . SER A 1 89 ? -17.760 -8.249 24.188 1.00 70.94 89 SER A O 1
ATOM 699 N N . ASP A 1 90 ? -15.732 -8.320 23.230 1.00 69.81 90 ASP A N 1
ATOM 700 C CA . ASP A 1 90 ? -15.622 -9.787 23.228 1.00 69.81 90 ASP A CA 1
ATOM 701 C C . ASP A 1 90 ? -15.332 -10.375 24.627 1.00 69.81 90 ASP A C 1
ATOM 703 O O . ASP A 1 90 ? -15.504 -11.572 24.849 1.00 69.81 90 ASP A O 1
ATOM 707 N N . ASN A 1 91 ? -14.891 -9.538 25.574 1.00 62.91 91 ASN A N 1
ATOM 708 C CA . ASN A 1 91 ? -14.581 -9.909 26.962 1.00 62.91 91 ASN A CA 1
ATOM 709 C C . ASN A 1 91 ? -15.703 -9.557 27.968 1.00 62.91 91 ASN A C 1
ATOM 711 O O . ASN A 1 91 ? -15.471 -9.631 29.179 1.00 62.91 91 ASN A O 1
ATOM 715 N N . GLN A 1 92 ? -16.885 -9.152 27.490 1.00 53.91 92 GLN A N 1
ATOM 716 C CA . GLN A 1 92 ? -18.103 -8.931 28.288 1.00 53.91 92 GLN A CA 1
ATOM 717 C C . GLN A 1 92 ? -19.148 -10.002 27.981 1.00 53.91 92 GLN A C 1
ATOM 719 O O . GLN A 1 92 ? -19.839 -10.411 28.941 1.00 53.91 92 GLN A O 1
#

Organism: Staphylococcus aureus (NCBI:txid1280)